Protein AF-A0A929YJZ1-F1 (afdb_monomer)

Sequence (107 aa):
MPTTHPQAAPLITQHDLDRLGITTRDSAALLQEVNNTLYERVGLEVIGRLSDNDLDELVRRQETNDSAALFAWLSQRVAHLDEIVSDERTLILGDLAKKADELSDTA

pLDDT: mean 84.41, std 14.64, range [31.98, 94.62]

Radius of gyration: 15.99 Å; Cα contacts (8 Å, |Δi|>4): 67; chains: 1; bounding box: 37×30×42 Å

Mean predicted aligned error: 6.81 Å

Structure (mmCIF, N/CA/C/O backbone):
data_AF-A0A929YJZ1-F1
#
_entry.id   AF-A0A929YJZ1-F1
#
loop_
_atom_site.group_PDB
_atom_site.id
_atom_site.type_symbol
_atom_site.label_atom_id
_atom_site.label_alt_id
_atom_site.label_comp_id
_atom_site.label_asym_id
_atom_site.label_entity_id
_atom_site.label_seq_id
_atom_site.pdbx_PDB_ins_code
_atom_site.Cartn_x
_atom_site.Cartn_y
_a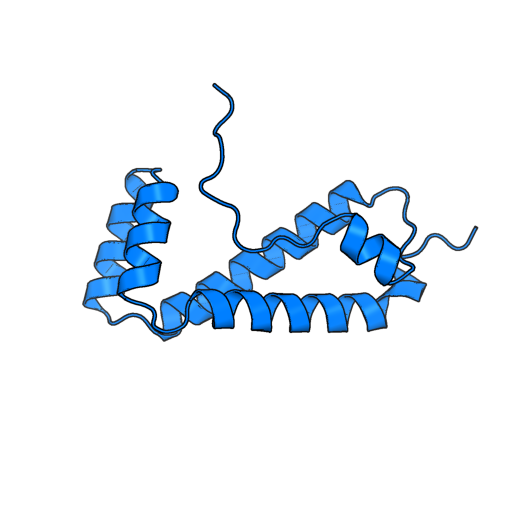tom_site.Cartn_z
_atom_site.occupancy
_atom_site.B_iso_or_equiv
_atom_site.auth_seq_id
_atom_site.auth_comp_id
_atom_site.auth_asym_id
_atom_site.auth_atom_id
_atom_site.pdbx_PDB_model_num
ATOM 1 N N . MET A 1 1 ? -6.642 22.093 -8.513 1.00 31.98 1 MET A N 1
ATOM 2 C CA . MET A 1 1 ? -6.883 20.878 -9.319 1.00 31.98 1 MET A CA 1
ATOM 3 C C . MET A 1 1 ? -6.796 19.704 -8.364 1.00 31.98 1 MET A C 1
ATOM 5 O O . MET A 1 1 ? -5.754 19.601 -7.727 1.00 31.98 1 MET A O 1
ATOM 9 N N . PRO A 1 2 ? -7.851 18.899 -8.162 1.00 35.91 2 PRO A N 1
ATOM 10 C CA . PRO A 1 2 ? -7.696 17.669 -7.404 1.00 35.91 2 PRO A CA 1
ATOM 11 C C . PRO A 1 2 ? -6.849 16.735 -8.267 1.00 35.91 2 PRO A C 1
ATOM 13 O O . PRO A 1 2 ? -7.221 16.419 -9.395 1.00 35.91 2 PRO A O 1
ATOM 16 N N . THR A 1 3 ? -5.670 16.367 -7.782 1.00 37.47 3 THR A N 1
ATOM 17 C CA . THR A 1 3 ? -4.867 15.307 -8.381 1.00 37.47 3 THR A CA 1
ATOM 18 C C . THR A 1 3 ? -5.656 14.011 -8.226 1.00 37.47 3 THR A C 1
ATOM 20 O O . THR A 1 3 ? -5.708 13.401 -7.159 1.00 37.47 3 THR A O 1
ATOM 23 N N . THR A 1 4 ? -6.361 13.611 -9.281 1.00 37.19 4 THR A N 1
ATOM 24 C CA . THR A 1 4 ? -6.851 12.242 -9.428 1.00 37.19 4 THR A CA 1
ATOM 25 C C . THR A 1 4 ? -5.625 11.347 -9.450 1.00 37.19 4 THR A C 1
ATOM 27 O O . THR A 1 4 ? -4.883 11.326 -10.430 1.00 37.19 4 THR A O 1
ATOM 30 N N . HIS A 1 5 ? -5.381 10.692 -8.317 1.00 40.78 5 HIS A N 1
ATOM 31 C CA . HIS A 1 5 ? -4.296 9.745 -8.154 1.00 40.78 5 HIS A CA 1
ATOM 32 C C . HIS A 1 5 ? -4.503 8.625 -9.185 1.00 40.78 5 HIS A C 1
ATOM 34 O O . HIS A 1 5 ? -5.637 8.161 -9.355 1.00 40.78 5 HIS A O 1
ATOM 40 N N . PRO A 1 6 ? -3.454 8.224 -9.915 1.00 42.56 6 PRO A N 1
ATOM 41 C CA . PRO A 1 6 ? -3.555 7.147 -10.881 1.00 42.56 6 PRO A CA 1
ATOM 42 C C . PRO A 1 6 ? -3.945 5.884 -10.134 1.00 42.56 6 PRO A C 1
ATOM 44 O O . PRO A 1 6 ? -3.327 5.573 -9.123 1.00 42.56 6 PRO A O 1
ATOM 47 N N . GLN A 1 7 ? -5.019 5.253 -10.615 1.00 42.69 7 GLN A N 1
ATOM 48 C CA . GLN A 1 7 ? -5.566 3.951 -10.220 1.00 42.69 7 GLN A CA 1
ATOM 49 C C . GLN A 1 7 ? -4.857 3.346 -9.007 1.00 42.69 7 GLN A C 1
ATOM 51 O O . GLN A 1 7 ? -3.836 2.679 -9.139 1.00 42.69 7 GLN A O 1
ATOM 56 N N . ALA A 1 8 ? -5.389 3.679 -7.829 1.00 45.22 8 ALA A N 1
ATOM 57 C CA . ALA A 1 8 ? -4.808 3.344 -6.546 1.00 45.22 8 ALA A CA 1
ATOM 58 C C . ALA A 1 8 ? -4.433 1.857 -6.492 1.00 45.22 8 ALA A C 1
ATOM 60 O O . ALA A 1 8 ? -5.307 0.992 -6.578 1.00 45.22 8 ALA A O 1
ATOM 61 N N . ALA A 1 9 ? -3.137 1.587 -6.310 1.00 55.28 9 ALA A N 1
ATOM 62 C CA . ALA A 1 9 ? -2.653 0.384 -5.639 1.00 55.28 9 ALA A CA 1
ATOM 63 C C . ALA A 1 9 ? -3.649 0.019 -4.524 1.00 55.28 9 ALA A C 1
ATOM 65 O O . ALA A 1 9 ? -4.070 0.945 -3.832 1.00 55.28 9 ALA A O 1
ATOM 66 N N . PRO A 1 10 ? -4.101 -1.240 -4.372 1.00 66.56 10 PRO A N 1
ATOM 67 C CA . PRO A 1 10 ? -5.219 -1.581 -3.494 1.00 66.56 10 PRO A CA 1
ATOM 68 C C . PRO A 1 10 ? -4.985 -1.059 -2.072 1.00 66.56 10 PRO A C 1
ATOM 70 O O . PRO A 1 10 ? -4.271 -1.661 -1.277 1.00 66.56 10 PRO A O 1
ATOM 73 N N . LEU A 1 11 ? -5.580 0.094 -1.767 1.00 82.38 11 LEU A N 1
ATOM 74 C CA . LEU A 1 11 ? -5.375 0.771 -0.496 1.00 82.38 11 LEU A CA 1
ATOM 75 C C . LEU A 1 11 ? -6.053 -0.010 0.619 1.00 82.38 11 LEU A C 1
ATOM 77 O O . LEU A 1 11 ? -6.995 -0.784 0.404 1.00 82.38 11 LEU A O 1
ATOM 81 N N . ILE A 1 12 ? -5.570 0.215 1.832 1.00 89.94 12 ILE A N 1
ATOM 82 C CA . ILE A 1 12 ? -6.303 -0.157 3.033 1.00 89.94 12 ILE A CA 1
ATOM 83 C C . ILE A 1 12 ? -7.394 0.895 3.217 1.00 89.94 12 ILE A C 1
ATOM 85 O O . ILE A 1 12 ? -7.128 2.099 3.214 1.00 89.94 12 ILE A O 1
ATOM 89 N N . THR A 1 13 ? -8.634 0.439 3.327 1.00 92.12 13 THR A N 1
ATOM 90 C CA . THR A 1 13 ? -9.828 1.286 3.376 1.00 92.12 13 THR A CA 1
ATOM 91 C C . THR A 1 13 ? -10.543 1.160 4.712 1.00 92.12 13 THR A C 1
ATOM 93 O O . THR A 1 13 ? -10.304 0.227 5.476 1.00 92.12 13 THR A O 1
ATOM 96 N N . GLN A 1 14 ? -11.483 2.070 4.977 1.00 90.31 14 GLN A N 1
ATOM 97 C CA . GLN A 1 14 ? -12.351 1.981 6.153 1.00 90.31 14 GLN A CA 1
ATOM 98 C C . GLN A 1 14 ? -13.065 0.621 6.233 1.00 90.31 14 GLN A C 1
ATOM 100 O O . GLN A 1 14 ? -13.113 0.025 7.299 1.00 90.31 14 GLN A O 1
ATOM 105 N N . HIS A 1 15 ? -13.504 0.077 5.092 1.00 91.38 15 HIS A N 1
ATOM 106 C CA . HIS A 1 15 ? -14.121 -1.250 5.032 1.00 91.38 15 HIS A CA 1
ATOM 107 C C . HIS A 1 15 ? -13.178 -2.354 5.539 1.00 91.38 15 HIS A C 1
ATOM 109 O O . HIS A 1 15 ? -13.627 -3.302 6.177 1.00 91.38 15 HIS A O 1
ATOM 115 N N . ASP A 1 16 ? -11.870 -2.243 5.304 1.00 92.62 16 ASP A N 1
ATOM 116 C CA . ASP A 1 16 ? -10.918 -3.207 5.853 1.00 92.62 16 ASP A CA 1
ATOM 117 C C . ASP A 1 16 ? -10.840 -3.113 7.379 1.00 92.62 16 ASP A C 1
ATOM 119 O O . ASP A 1 16 ? -10.844 -4.146 8.040 1.00 92.62 16 ASP A O 1
ATOM 123 N N . LEU A 1 17 ? -10.852 -1.900 7.943 1.00 92.19 17 LEU A N 1
ATOM 124 C CA . LEU A 1 17 ? -10.900 -1.701 9.395 1.00 92.19 17 LEU A CA 1
ATOM 125 C C . LEU A 1 17 ? -12.187 -2.272 10.004 1.00 92.19 17 LEU A C 1
ATOM 127 O O . LEU A 1 17 ? -12.116 -3.020 10.977 1.00 92.19 17 LEU A O 1
ATOM 131 N N . ASP A 1 18 ? -13.344 -2.006 9.389 1.00 91.44 18 ASP A N 1
ATOM 132 C CA . ASP A 1 18 ? -14.639 -2.539 9.833 1.00 91.44 18 ASP A CA 1
ATOM 133 C C . ASP A 1 18 ? -14.653 -4.076 9.825 1.00 91.44 18 ASP A C 1
ATOM 135 O O . ASP A 1 18 ? -15.148 -4.710 10.757 1.00 91.44 18 ASP A O 1
ATOM 139 N N . ARG A 1 19 ? -14.059 -4.704 8.801 1.00 92.12 19 ARG A N 1
ATOM 140 C CA . ARG A 1 19 ? -13.925 -6.170 8.726 1.00 92.12 19 ARG A CA 1
ATOM 141 C C . ARG A 1 19 ? -13.018 -6.745 9.807 1.00 92.12 19 ARG A C 1
ATOM 143 O O . ARG A 1 19 ? -13.206 -7.899 10.187 1.00 92.12 19 ARG A O 1
ATOM 150 N N . LEU A 1 20 ? -12.041 -5.969 10.263 1.00 91.50 20 LEU A N 1
ATOM 151 C CA . LEU A 1 20 ? -11.159 -6.322 11.371 1.00 91.50 20 LEU A CA 1
ATOM 152 C C . LEU A 1 20 ? -11.778 -6.006 12.742 1.00 91.50 20 LEU A C 1
ATOM 154 O O . LEU A 1 20 ? -11.166 -6.324 13.757 1.00 91.50 20 LEU A O 1
ATOM 158 N N . GLY A 1 21 ? -12.974 -5.407 12.787 1.00 90.12 21 GLY A N 1
ATOM 159 C CA . GLY A 1 21 ? -13.616 -4.971 14.029 1.00 90.12 21 GLY A CA 1
ATOM 160 C C . GLY A 1 21 ? -12.952 -3.747 14.663 1.00 90.12 21 GLY A C 1
ATOM 161 O O . GLY A 1 21 ? -13.194 -3.466 15.833 1.00 90.12 21 GLY A O 1
ATOM 162 N N . ILE A 1 22 ? -12.115 -3.026 13.910 1.00 90.12 22 ILE A 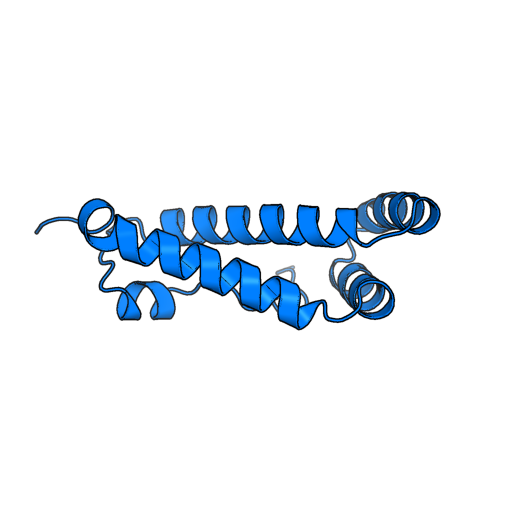N 1
ATOM 163 C CA . ILE A 1 22 ? -11.395 -1.852 14.401 1.00 90.12 22 ILE A CA 1
ATOM 164 C C . ILE A 1 22 ? -12.337 -0.653 14.375 1.00 90.12 22 ILE A C 1
ATOM 166 O O . ILE A 1 22 ? -12.650 -0.112 13.313 1.00 90.12 22 ILE A O 1
ATOM 170 N N . THR A 1 23 ? -12.743 -0.207 15.562 1.00 87.25 23 THR A N 1
ATOM 171 C CA . THR A 1 23 ? -13.603 0.972 15.733 1.00 87.25 23 THR A CA 1
ATOM 172 C C . THR A 1 23 ? -12.863 2.029 16.541 1.00 87.25 23 THR A C 1
ATOM 174 O O . THR A 1 2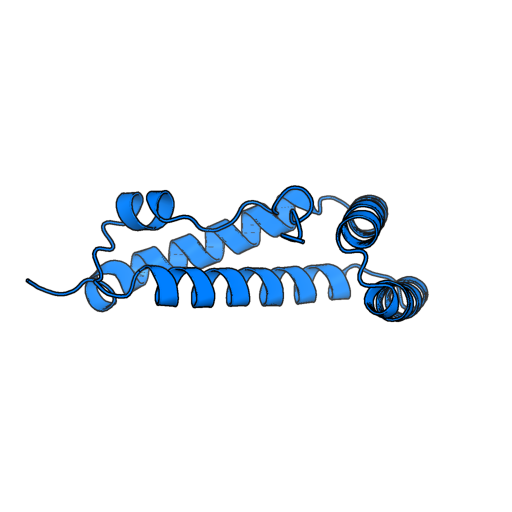3 ? -12.732 1.923 17.756 1.00 87.25 23 THR A O 1
ATOM 177 N N . THR A 1 24 ? -12.364 3.059 15.860 1.00 85.69 24 THR A N 1
ATOM 178 C CA . THR A 1 24 ? -11.611 4.165 16.467 1.00 85.69 24 THR A CA 1
ATOM 179 C C . THR A 1 24 ? -12.146 5.508 15.987 1.00 85.69 24 THR A C 1
ATOM 181 O O . THR A 1 24 ? -12.607 5.634 14.848 1.00 85.69 24 THR A O 1
ATOM 184 N N . ARG A 1 25 ? -12.085 6.526 16.850 1.00 83.50 25 ARG A N 1
ATOM 185 C CA . ARG A 1 25 ? -12.436 7.909 16.490 1.00 83.50 25 ARG A CA 1
ATOM 186 C C . ARG A 1 2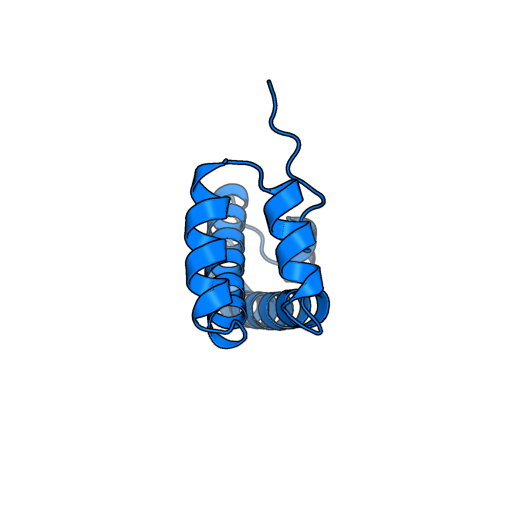5 ? -11.450 8.527 15.500 1.00 83.50 25 ARG A C 1
ATOM 188 O O . ARG A 1 25 ? -11.840 9.415 14.746 1.00 83.50 25 ARG A O 1
ATOM 195 N N . ASP A 1 26 ? -10.224 8.013 15.452 1.00 88.81 26 ASP A N 1
ATOM 196 C CA . ASP A 1 26 ? -9.137 8.502 14.602 1.00 88.81 26 ASP A CA 1
ATOM 197 C C . ASP A 1 26 ? -8.881 7.586 13.396 1.00 88.81 26 ASP A C 1
ATOM 199 O O . ASP A 1 26 ? -7.751 7.441 12.924 1.00 88.81 26 ASP A O 1
ATOM 203 N N . SER A 1 27 ? -9.935 6.970 12.845 1.00 88.00 27 SER A N 1
ATOM 204 C CA . SER A 1 27 ? -9.790 6.017 11.737 1.00 88.00 27 SER A CA 1
ATOM 205 C C . SER A 1 27 ? -9.130 6.641 10.507 1.00 88.00 27 SER A C 1
ATOM 207 O O . SER A 1 27 ? -8.362 5.974 9.824 1.00 88.00 27 SER A O 1
ATOM 209 N N . ALA A 1 28 ? -9.336 7.937 10.259 1.00 88.69 28 ALA A N 1
ATOM 210 C CA . ALA A 1 28 ? -8.657 8.663 9.189 1.00 88.69 28 ALA A CA 1
ATOM 211 C C . ALA A 1 28 ? -7.131 8.730 9.389 1.00 88.69 28 ALA A C 1
ATOM 213 O O . ALA A 1 28 ? -6.384 8.525 8.433 1.00 88.69 28 ALA A O 1
ATOM 214 N N . ALA A 1 29 ? -6.670 8.985 10.619 1.00 89.75 29 ALA A N 1
ATOM 215 C CA . ALA A 1 29 ? -5.246 9.029 10.939 1.00 89.75 29 ALA A CA 1
ATOM 216 C C . ALA A 1 29 ? -4.624 7.630 10.849 1.00 89.75 29 ALA A C 1
ATOM 218 O O . ALA A 1 29 ? -3.571 7.468 10.236 1.00 89.75 29 ALA A O 1
ATOM 219 N N . LEU A 1 30 ? -5.327 6.614 11.361 1.00 90.62 30 LEU A N 1
ATOM 220 C CA . LEU A 1 30 ? -4.912 5.218 11.239 1.00 90.62 30 LEU A CA 1
ATOM 221 C C . LEU A 1 30 ? -4.809 4.793 9.770 1.00 90.62 30 LEU A C 1
ATOM 223 O O . LEU A 1 30 ? -3.792 4.243 9.364 1.00 90.62 30 LEU A O 1
ATOM 227 N N . LEU A 1 31 ? -5.825 5.089 8.953 1.00 91.81 31 LEU A N 1
ATOM 228 C CA . LEU A 1 31 ? -5.820 4.794 7.518 1.00 91.81 31 LEU A CA 1
ATOM 229 C C . LEU A 1 31 ? -4.664 5.491 6.799 1.00 91.81 31 LEU A C 1
ATOM 231 O O . LEU A 1 31 ? -4.046 4.895 5.920 1.00 91.81 31 LEU A O 1
ATOM 235 N N . GLN A 1 32 ? -4.354 6.736 7.154 1.00 89.94 32 GLN A N 1
ATOM 236 C CA . GLN A 1 32 ? -3.212 7.440 6.581 1.00 89.94 32 GLN A CA 1
ATOM 237 C C . GLN A 1 32 ? -1.888 6.767 6.965 1.00 89.94 32 GLN A C 1
ATOM 239 O O . GLN A 1 32 ? -1.053 6.536 6.092 1.00 89.94 32 GLN A O 1
ATOM 244 N N . GLU A 1 33 ? -1.705 6.419 8.239 1.00 90.94 33 GLU A N 1
ATOM 245 C CA . GLU A 1 33 ? -0.499 5.745 8.729 1.00 90.94 33 GLU A CA 1
ATOM 246 C C . GLU A 1 33 ? -0.283 4.399 8.027 1.00 90.94 33 GLU A C 1
ATOM 248 O O . GLU A 1 33 ? 0.774 4.166 7.444 1.00 90.94 33 GLU A O 1
ATOM 253 N N . VAL A 1 34 ? -1.304 3.541 7.994 1.00 92.44 34 VAL A N 1
ATOM 254 C CA . VAL A 1 34 ? -1.180 2.189 7.427 1.00 92.44 34 VAL A CA 1
ATOM 255 C C . VAL A 1 34 ? -0.978 2.211 5.915 1.00 92.44 34 VAL A C 1
ATOM 257 O O . VAL A 1 34 ? -0.247 1.375 5.387 1.00 92.44 34 VAL A O 1
ATOM 260 N N . ASN A 1 35 ? -1.578 3.173 5.204 1.00 91.25 35 ASN A N 1
ATOM 261 C CA . ASN A 1 35 ? -1.331 3.335 3.773 1.00 91.25 35 ASN A CA 1
ATOM 262 C C . ASN A 1 35 ? 0.070 3.896 3.507 1.00 91.25 35 ASN A C 1
ATOM 264 O O . ASN A 1 35 ? 0.715 3.447 2.564 1.00 91.25 35 ASN A O 1
ATOM 268 N N . ASN A 1 36 ? 0.587 4.799 4.346 1.00 89.06 36 ASN A N 1
ATOM 269 C CA . ASN A 1 36 ? 1.986 5.229 4.254 1.00 89.06 36 ASN A CA 1
ATOM 270 C C . ASN A 1 36 ? 2.940 4.046 4.457 1.00 89.06 36 ASN A C 1
ATOM 272 O O . ASN A 1 36 ? 3.828 3.837 3.635 1.00 89.06 36 ASN A O 1
ATOM 276 N N . THR A 1 37 ? 2.700 3.210 5.472 1.00 91.44 37 THR A N 1
ATOM 277 C CA . THR A 1 37 ? 3.471 1.976 5.685 1.00 91.44 37 THR A CA 1
ATOM 278 C C . THR A 1 37 ? 3.375 1.022 4.491 1.00 91.44 37 THR A C 1
ATOM 280 O O . THR A 1 37 ? 4.380 0.425 4.107 1.00 91.44 37 THR A O 1
ATOM 283 N N . LEU A 1 38 ? 2.198 0.885 3.870 1.00 91.00 38 LEU A N 1
ATOM 284 C CA . LEU A 1 38 ? 2.032 0.090 2.649 1.00 91.00 38 LEU A CA 1
ATOM 285 C C . LEU A 1 38 ? 2.904 0.629 1.513 1.00 91.00 38 LEU A C 1
ATOM 287 O O . LEU A 1 38 ? 3.634 -0.142 0.895 1.00 91.00 38 LEU A O 1
ATOM 291 N N . TYR A 1 39 ? 2.870 1.938 1.265 1.00 87.69 39 TYR A N 1
ATOM 292 C CA . TYR A 1 39 ? 3.687 2.559 0.224 1.00 87.69 39 TYR A CA 1
ATOM 293 C C . TYR A 1 39 ? 5.186 2.394 0.476 1.00 87.69 39 TYR A C 1
ATOM 295 O O . TYR A 1 39 ? 5.927 2.104 -0.461 1.00 87.69 39 TYR A O 1
ATOM 303 N N . GLU A 1 40 ? 5.635 2.537 1.722 1.00 90.50 40 GLU A N 1
ATOM 304 C CA . GLU A 1 40 ? 7.037 2.337 2.097 1.00 90.50 40 GLU A CA 1
ATOM 305 C C . GLU A 1 40 ? 7.486 0.895 1.840 1.00 90.50 40 GLU A C 1
ATOM 307 O O . GLU A 1 40 ? 8.502 0.671 1.182 1.00 90.50 40 GLU A O 1
ATOM 312 N N . ARG A 1 41 ? 6.706 -0.090 2.299 1.00 92.25 41 ARG A N 1
ATOM 313 C CA . ARG A 1 41 ? 7.029 -1.517 2.140 1.00 92.25 41 ARG A CA 1
ATOM 314 C C . ARG A 1 41 ? 7.025 -1.946 0.677 1.00 92.25 41 ARG A C 1
ATOM 316 O O . ARG A 1 41 ? 7.987 -2.559 0.221 1.00 92.25 41 ARG A O 1
ATOM 323 N N . VAL A 1 42 ? 6.003 -1.546 -0.080 1.00 89.88 42 VAL A N 1
ATOM 324 C CA . VAL A 1 42 ? 5.946 -1.772 -1.533 1.00 89.88 42 VAL A CA 1
ATOM 325 C C . VAL A 1 42 ? 7.123 -1.094 -2.231 1.00 89.88 42 VAL A C 1
ATOM 327 O O . VAL A 1 42 ? 7.737 -1.693 -3.107 1.00 89.88 42 VAL A O 1
ATOM 330 N N . GLY A 1 43 ? 7.471 0.135 -1.842 1.00 88.50 43 GLY A N 1
ATOM 331 C CA . GLY A 1 43 ? 8.609 0.861 -2.401 1.00 88.50 43 GLY A CA 1
ATOM 332 C C . GLY A 1 43 ? 9.931 0.117 -2.212 1.00 88.50 43 GLY A C 1
ATOM 333 O O . GLY A 1 43 ? 10.700 -0.00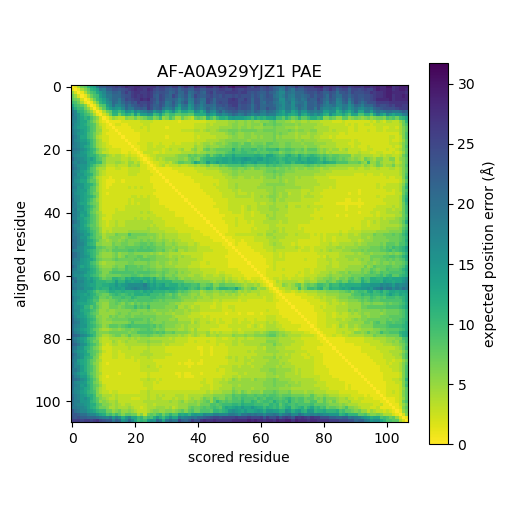5 -3.164 1.00 88.50 43 GLY A O 1
ATOM 334 N N . LEU A 1 44 ? 10.175 -0.433 -1.020 1.00 91.81 44 LEU A N 1
ATOM 335 C CA . LEU A 1 44 ? 11.365 -1.242 -0.731 1.00 91.81 44 LEU A CA 1
ATOM 336 C C . LEU A 1 44 ? 11.409 -2.521 -1.578 1.00 91.81 44 LEU A C 1
ATOM 338 O O . LEU A 1 44 ? 12.436 -2.825 -2.186 1.00 91.81 44 LEU A O 1
ATOM 342 N N . GLU A 1 45 ? 10.285 -3.227 -1.670 1.00 91.81 45 GLU A N 1
ATOM 343 C CA . GLU A 1 45 ? 10.141 -4.447 -2.469 1.00 91.81 45 GLU A CA 1
ATOM 344 C C . GLU A 1 45 ? 10.311 -4.202 -3.976 1.00 91.81 45 GLU A C 1
ATOM 346 O O . GLU A 1 45 ? 10.838 -5.048 -4.705 1.00 91.81 45 GLU A O 1
ATOM 351 N N . VAL A 1 46 ? 9.873 -3.038 -4.452 1.00 89.62 46 VAL A N 1
ATOM 352 C CA . VAL A 1 46 ? 10.071 -2.576 -5.828 1.00 89.62 46 VAL A CA 1
ATOM 353 C C . VAL A 1 46 ? 11.543 -2.272 -6.076 1.00 89.62 46 VAL A C 1
ATOM 355 O O . VAL A 1 46 ? 12.119 -2.817 -7.014 1.00 89.62 46 VAL A O 1
ATOM 358 N N . ILE A 1 47 ? 12.173 -1.459 -5.224 1.00 91.44 47 ILE A N 1
ATOM 359 C CA . ILE A 1 47 ? 13.590 -1.081 -5.342 1.00 91.44 47 ILE A CA 1
ATOM 360 C C . ILE A 1 47 ? 14.486 -2.325 -5.348 1.00 91.44 47 ILE A C 1
ATOM 362 O O . ILE A 1 47 ? 15.397 -2.408 -6.166 1.00 91.44 47 ILE A O 1
ATOM 366 N N . GLY A 1 48 ? 14.188 -3.326 -4.514 1.00 89.81 48 GLY A N 1
ATOM 367 C CA . GLY A 1 48 ? 14.938 -4.586 -4.463 1.00 89.81 48 GLY A CA 1
ATOM 368 C C . GLY A 1 48 ? 14.833 -5.461 -5.720 1.00 89.81 48 GLY A C 1
ATOM 369 O O . GLY A 1 48 ? 15.644 -6.369 -5.895 1.00 89.81 48 GLY A O 1
ATOM 370 N N . ARG A 1 49 ? 13.858 -5.204 -6.603 1.00 90.56 49 ARG A N 1
ATOM 371 C CA . ARG A 1 49 ? 13.649 -5.938 -7.866 1.00 90.56 49 ARG A CA 1
ATOM 372 C C . ARG A 1 49 ? 14.130 -5.175 -9.102 1.00 90.56 49 ARG A C 1
ATOM 374 O O . ARG A 1 49 ? 14.180 -5.755 -10.186 1.00 90.56 49 ARG A O 1
ATOM 381 N N . LEU A 1 50 ? 14.461 -3.893 -8.963 1.00 92.88 50 LEU A N 1
ATOM 382 C CA . LEU A 1 50 ? 14.961 -3.066 -10.057 1.00 92.88 50 LEU A CA 1
ATOM 383 C C . LEU A 1 50 ? 16.470 -3.266 -10.249 1.00 92.88 50 LEU A C 1
ATOM 385 O O . LEU A 1 50 ? 17.221 -3.468 -9.299 1.00 92.88 50 LEU A O 1
ATOM 389 N N . SER A 1 51 ? 16.920 -3.194 -11.502 1.00 92.56 51 SER A N 1
ATOM 390 C CA . SER A 1 51 ? 18.355 -3.131 -11.822 1.00 92.56 51 SER A CA 1
ATOM 391 C C . SER A 1 51 ? 18.921 -1.744 -11.496 1.00 92.56 51 SER A C 1
ATOM 393 O O . SER A 1 51 ? 18.166 -0.776 -11.492 1.00 92.56 51 SER A O 1
ATOM 395 N N . ASP A 1 52 ? 20.241 -1.599 -11.340 1.00 93.12 52 ASP A N 1
ATOM 396 C CA . ASP A 1 52 ? 20.874 -0.293 -11.057 1.00 93.12 52 ASP A CA 1
ATOM 397 C C . ASP A 1 52 ? 20.477 0.801 -12.067 1.00 93.12 52 ASP A C 1
ATOM 399 O O . ASP A 1 52 ? 20.097 1.906 -11.691 1.00 93.12 52 ASP A O 1
ATOM 403 N N . ASN A 1 53 ? 20.456 0.464 -13.362 1.00 93.38 53 ASN A N 1
ATOM 404 C CA . ASN A 1 53 ? 20.007 1.381 -14.416 1.00 93.38 53 ASN A CA 1
ATOM 405 C C . ASN A 1 53 ? 18.532 1.799 -14.260 1.00 93.38 53 ASN A C 1
ATOM 407 O O . ASN A 1 53 ? 18.136 2.895 -14.652 1.00 93.38 53 ASN A O 1
ATOM 411 N N . ASP A 1 54 ? 17.705 0.917 -13.707 1.00 93.75 54 ASP A N 1
ATOM 412 C CA . ASP A 1 54 ? 16.294 1.200 -13.482 1.00 93.75 54 ASP A CA 1
ATOM 413 C C . ASP A 1 54 ? 16.100 2.035 -12.220 1.00 93.75 54 ASP A C 1
ATOM 415 O O . ASP A 1 54 ? 15.214 2.880 -12.195 1.00 93.75 54 ASP A O 1
ATOM 419 N N . LEU A 1 55 ? 16.955 1.873 -11.209 1.00 93.06 55 LEU A N 1
ATOM 420 C CA . LEU A 1 55 ? 16.988 2.753 -10.042 1.00 93.06 55 LEU A CA 1
ATOM 421 C C . LEU A 1 55 ? 17.359 4.192 -10.429 1.00 93.06 55 LEU A C 1
ATOM 423 O O . LEU A 1 55 ? 16.693 5.128 -9.988 1.00 93.06 55 LEU A O 1
ATOM 427 N N . ASP A 1 56 ? 18.343 4.381 -11.311 1.00 92.56 56 ASP A N 1
ATOM 428 C CA . ASP A 1 56 ? 18.682 5.710 -11.842 1.00 92.56 56 ASP A CA 1
ATOM 429 C C . ASP A 1 56 ? 17.505 6.348 -12.602 1.00 92.56 56 ASP A C 1
ATOM 431 O O . ASP A 1 56 ? 17.210 7.538 -12.453 1.00 92.56 56 ASP A O 1
ATOM 435 N N . GLU A 1 57 ? 16.804 5.559 -13.418 1.00 91.19 57 GLU A N 1
ATOM 436 C CA . GLU A 1 57 ? 15.631 6.022 -14.165 1.00 91.19 57 GLU A CA 1
ATOM 437 C C . GLU A 1 57 ? 14.426 6.290 -13.245 1.00 91.19 57 GLU A C 1
ATOM 439 O O . GLU A 1 57 ? 13.667 7.230 -13.489 1.00 91.19 57 GLU A O 1
ATOM 444 N N . LEU A 1 58 ? 14.267 5.518 -12.164 1.00 90.62 58 LEU A N 1
ATOM 445 C CA . LEU A 1 58 ? 13.253 5.747 -11.134 1.00 90.62 58 LEU A CA 1
ATOM 446 C C . LEU A 1 58 ? 13.431 7.134 -10.506 1.00 90.62 58 LEU A C 1
ATOM 448 O O . LEU A 1 58 ? 12.465 7.896 -10.454 1.00 90.62 58 LEU A O 1
ATOM 452 N N . VAL A 1 59 ? 14.658 7.494 -10.111 1.00 89.38 59 VAL A N 1
ATOM 453 C CA . VAL A 1 59 ? 14.965 8.815 -9.533 1.00 89.38 59 VAL A CA 1
ATOM 454 C C . VAL A 1 59 ? 14.602 9.935 -10.510 1.00 89.38 59 VAL A C 1
ATOM 456 O O . VAL A 1 59 ? 13.899 10.872 -10.138 1.00 89.38 59 VAL A O 1
ATOM 459 N N . ARG A 1 60 ? 14.985 9.811 -11.788 1.00 89.12 60 ARG A N 1
ATOM 460 C CA . ARG A 1 60 ? 14.658 10.810 -12.827 1.00 89.12 60 ARG A CA 1
ATOM 461 C C . ARG A 1 60 ? 13.155 10.968 -13.048 1.00 89.12 60 ARG A C 1
ATOM 463 O O . ARG A 1 60 ? 12.673 12.069 -13.297 1.00 89.12 60 ARG A O 1
ATOM 470 N N . ARG A 1 61 ? 12.397 9.872 -12.983 1.00 86.94 61 ARG A N 1
ATOM 471 C CA . ARG A 1 61 ? 10.937 9.887 -13.170 1.00 86.94 61 ARG A CA 1
ATOM 472 C C . ARG A 1 61 ? 10.190 10.416 -11.958 1.00 86.94 61 ARG A C 1
ATOM 474 O O . ARG A 1 61 ? 9.112 10.974 -12.118 1.00 86.94 61 ARG A O 1
ATOM 481 N N . GLN A 1 62 ? 10.742 10.281 -10.759 1.00 83.88 62 GLN A N 1
ATOM 482 C CA . GLN A 1 62 ? 10.151 10.902 -9.576 1.00 83.88 62 GLN A CA 1
ATOM 483 C C . GLN A 1 62 ? 10.194 12.436 -9.656 1.00 83.88 62 GLN A C 1
ATOM 485 O O . GLN A 1 62 ? 9.271 13.093 -9.177 1.00 83.88 62 GLN A O 1
ATOM 490 N N . GLU A 1 63 ? 11.183 13.015 -10.344 1.00 86.00 63 GLU A N 1
ATOM 491 C CA . GLU A 1 63 ? 11.269 14.467 -10.560 1.00 86.00 63 GLU A CA 1
ATOM 492 C C . GLU A 1 63 ? 10.171 15.020 -11.485 1.00 86.00 63 GLU A C 1
ATOM 494 O O . GLU A 1 63 ? 9.860 16.210 -11.427 1.00 86.00 63 GLU A O 1
ATOM 499 N N . THR A 1 64 ? 9.544 14.185 -12.325 1.00 78.56 64 THR A N 1
ATOM 500 C CA . THR A 1 64 ? 8.511 14.639 -13.276 1.00 78.56 64 THR A CA 1
ATOM 501 C C . THR A 1 64 ? 7.122 14.782 -12.648 1.00 78.56 64 THR A C 1
ATOM 503 O O . THR A 1 64 ? 6.217 15.308 -13.296 1.00 78.56 64 THR A O 1
ATOM 506 N N . ASN A 1 65 ? 6.950 14.353 -11.390 1.00 74.56 65 ASN A N 1
ATOM 507 C CA . ASN A 1 65 ? 5.700 14.386 -10.619 1.00 74.56 65 ASN A CA 1
ATOM 508 C C . ASN A 1 65 ? 4.489 13.743 -11.336 1.00 74.56 65 ASN A C 1
ATOM 510 O O . ASN A 1 65 ? 3.336 14.054 -11.031 1.00 74.56 65 ASN A O 1
ATOM 514 N N . ASP A 1 66 ? 4.742 12.843 -12.293 1.00 83.56 66 ASP A N 1
ATOM 515 C CA . ASP A 1 66 ? 3.718 12.072 -12.998 1.00 83.56 66 ASP A CA 1
ATOM 516 C C . ASP A 1 66 ? 3.651 10.654 -12.423 1.00 83.56 66 ASP A C 1
ATOM 518 O O . ASP A 1 66 ? 4.290 9.710 -12.898 1.00 83.56 66 ASP A O 1
ATOM 522 N N . SER A 1 67 ? 2.851 10.505 -11.369 1.00 78.06 67 SER A N 1
ATOM 523 C CA . SER A 1 67 ? 2.659 9.222 -10.690 1.00 78.06 67 SER A CA 1
ATOM 524 C C . SER A 1 67 ? 2.041 8.155 -11.603 1.00 78.06 67 SER A C 1
ATOM 526 O O . SER A 1 67 ? 2.244 6.966 -11.368 1.00 78.06 67 SER A O 1
ATOM 528 N N . ALA A 1 68 ? 1.299 8.551 -12.644 1.00 80.50 68 ALA A N 1
ATOM 529 C CA . ALA A 1 68 ? 0.598 7.620 -13.528 1.00 80.50 68 ALA A CA 1
ATOM 530 C C . ALA A 1 68 ? 1.587 6.978 -14.491 1.00 80.50 68 ALA A C 1
ATOM 532 O O . ALA A 1 68 ? 1.641 5.754 -14.627 1.00 80.50 68 ALA A O 1
ATOM 533 N N . ALA A 1 69 ? 2.416 7.820 -15.108 1.00 84.38 69 ALA A N 1
ATOM 534 C CA . ALA A 1 69 ? 3.509 7.380 -15.953 1.00 84.38 69 ALA A CA 1
ATOM 535 C C . ALA A 1 69 ? 4.548 6.579 -15.158 1.00 84.38 69 ALA A C 1
ATOM 537 O O . ALA A 1 69 ? 5.079 5.595 -15.675 1.00 84.38 69 ALA A O 1
ATOM 538 N N . LEU A 1 70 ? 4.819 6.965 -13.905 1.00 85.88 70 LEU A N 1
ATOM 539 C CA . LEU A 1 70 ? 5.724 6.224 -13.031 1.00 85.88 70 LEU A CA 1
ATOM 540 C C . LEU A 1 70 ? 5.191 4.820 -12.718 1.00 85.88 70 LEU A C 1
ATOM 542 O O . LEU A 1 70 ? 5.928 3.848 -12.869 1.00 85.88 70 LEU A O 1
ATOM 546 N N . PHE A 1 71 ? 3.915 4.694 -12.347 1.00 81.75 71 PHE A N 1
ATOM 547 C CA . PHE A 1 71 ? 3.311 3.392 -12.064 1.00 81.75 71 PHE A CA 1
ATOM 548 C C . PHE A 1 71 ? 3.291 2.489 -13.304 1.00 81.75 71 PHE A C 1
ATOM 550 O O . PHE A 1 71 ? 3.741 1.349 -13.246 1.00 81.75 71 PHE A O 1
ATOM 557 N N . ALA A 1 72 ? 2.870 3.018 -14.458 1.00 85.44 72 ALA A N 1
ATOM 558 C CA . ALA A 1 72 ? 2.863 2.264 -15.712 1.00 85.44 72 ALA A CA 1
ATOM 559 C C . ALA A 1 72 ? 4.265 1.785 -16.130 1.00 85.44 72 ALA A C 1
ATOM 561 O O . ALA A 1 72 ? 4.406 0.730 -16.749 1.00 85.44 72 ALA A O 1
ATOM 562 N N . TRP A 1 73 ? 5.302 2.560 -15.807 1.00 91.25 73 TRP A N 1
ATOM 563 C CA . TRP A 1 73 ? 6.696 2.185 -16.023 1.00 91.25 73 TRP A CA 1
ATOM 564 C C . TRP A 1 73 ? 7.160 1.106 -15.034 1.00 91.25 73 TRP A C 1
ATOM 566 O O . TRP A 1 73 ? 7.802 0.141 -15.450 1.00 91.25 73 TRP A O 1
ATOM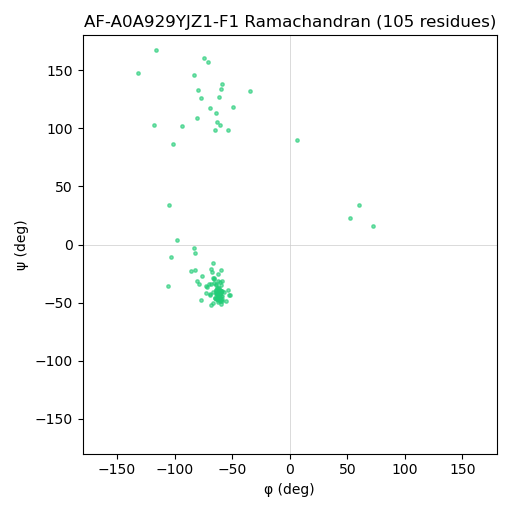 576 N N . LEU A 1 74 ? 6.782 1.212 -13.755 1.00 88.12 74 LEU A N 1
ATOM 577 C CA . LEU A 1 74 ? 7.081 0.203 -12.736 1.00 88.12 74 LEU A CA 1
ATOM 578 C C . LEU A 1 74 ? 6.443 -1.150 -13.068 1.00 88.12 74 LEU A C 1
ATOM 580 O O . LEU A 1 74 ? 7.143 -2.159 -13.020 1.00 88.12 74 LEU A O 1
ATOM 584 N N . SER A 1 75 ? 5.176 -1.183 -13.494 1.00 85.75 75 SER A N 1
ATOM 585 C CA . SER A 1 75 ? 4.486 -2.426 -13.886 1.00 85.75 75 SER A CA 1
ATOM 586 C C . SER A 1 75 ? 5.156 -3.166 -15.049 1.00 85.75 75 SER A C 1
ATOM 588 O O . SER A 1 75 ? 4.938 -4.361 -15.216 1.00 85.75 75 SER A O 1
ATOM 590 N N . GLN A 1 76 ? 5.959 -2.483 -15.873 1.00 90.19 76 GLN A N 1
ATOM 591 C CA . GLN A 1 76 ? 6.686 -3.112 -16.985 1.00 90.19 76 GLN A CA 1
ATOM 592 C C . GLN 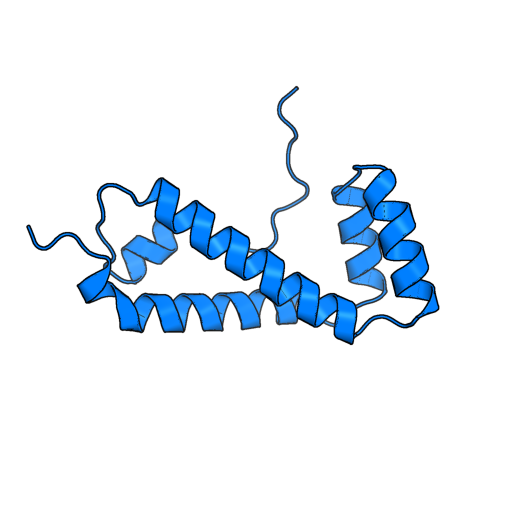A 1 76 ? 8.029 -3.716 -16.561 1.00 90.19 76 GLN A C 1
ATOM 594 O O . GLN A 1 76 ? 8.555 -4.578 -17.261 1.00 90.19 76 GLN A O 1
ATOM 599 N N . ARG A 1 77 ? 8.604 -3.244 -15.451 1.00 91.44 77 ARG A N 1
ATOM 600 C CA . ARG A 1 77 ? 9.947 -3.632 -14.992 1.00 91.44 77 ARG A CA 1
ATOM 601 C C . ARG A 1 77 ? 9.910 -4.572 -13.803 1.00 91.44 77 ARG A C 1
ATOM 603 O O . ARG A 1 77 ? 10.731 -5.477 -13.707 1.00 91.44 77 ARG A O 1
ATOM 610 N N . VAL A 1 78 ? 8.947 -4.365 -12.917 1.00 90.25 78 VAL A N 1
ATOM 611 C CA . VAL A 1 78 ? 8.723 -5.208 -11.753 1.00 90.25 78 VAL A CA 1
ATOM 612 C C . VAL A 1 78 ? 7.693 -6.257 -12.134 1.00 90.25 78 VAL A C 1
ATOM 614 O O . VAL A 1 78 ? 6.494 -5.983 -12.205 1.00 90.25 78 VAL A O 1
ATOM 617 N N . ALA A 1 79 ? 8.169 -7.471 -12.399 1.00 88.31 79 ALA A N 1
ATOM 618 C CA . ALA A 1 79 ? 7.282 -8.606 -12.593 1.00 88.31 79 ALA A CA 1
ATOM 619 C C . ALA A 1 79 ? 6.421 -8.803 -11.337 1.00 88.31 79 ALA A C 1
ATOM 621 O O . ALA A 1 79 ? 6.928 -8.715 -10.218 1.00 88.31 79 ALA A O 1
ATOM 622 N N . HIS A 1 80 ? 5.134 -9.087 -11.540 1.00 87.25 80 HIS A N 1
ATOM 623 C CA . HIS A 1 80 ? 4.183 -9.332 -10.454 1.00 87.25 80 HIS A CA 1
ATOM 624 C C . HIS A 1 80 ? 4.011 -8.143 -9.490 1.00 87.25 80 HIS A C 1
ATOM 626 O O . HIS A 1 80 ? 3.773 -8.341 -8.302 1.00 87.25 80 HIS A O 1
ATOM 632 N N . LEU A 1 81 ? 4.100 -6.899 -9.988 1.00 86.56 81 LEU A N 1
ATOM 633 C CA . LEU A 1 81 ? 3.912 -5.698 -9.162 1.00 86.56 81 LEU A CA 1
ATOM 634 C C . LEU A 1 81 ? 2.603 -5.727 -8.357 1.00 86.56 81 LEU A C 1
ATOM 636 O O . LEU A 1 81 ? 2.610 -5.421 -7.169 1.00 86.56 81 LEU A O 1
ATOM 640 N N . ASP A 1 82 ? 1.498 -6.139 -8.975 1.00 85.94 82 ASP A N 1
ATOM 641 C CA . ASP A 1 82 ? 0.205 -6.256 -8.294 1.00 85.94 82 ASP A CA 1
ATOM 642 C C . ASP A 1 82 ? 0.208 -7.306 -7.167 1.00 85.94 82 ASP A C 1
ATOM 644 O O . ASP A 1 82 ? -0.434 -7.099 -6.136 1.00 85.94 82 ASP A O 1
ATOM 648 N N . GLU A 1 83 ? 0.951 -8.408 -7.328 1.00 89.69 83 GLU A N 1
ATOM 649 C CA . GLU A 1 83 ? 1.087 -9.442 -6.291 1.00 89.69 83 GLU A CA 1
ATOM 650 C C . GLU A 1 83 ? 1.888 -8.910 -5.102 1.00 89.69 83 GLU A C 1
ATOM 652 O O . GLU A 1 83 ? 1.445 -9.061 -3.970 1.00 89.69 83 GLU A O 1
ATOM 657 N N . ILE A 1 84 ? 2.985 -8.185 -5.351 1.00 90.12 84 ILE A N 1
ATOM 658 C CA . ILE A 1 84 ? 3.781 -7.529 -4.298 1.00 90.12 84 ILE A CA 1
ATOM 659 C C . ILE A 1 84 ? 2.895 -6.612 -3.458 1.00 90.12 84 ILE A C 1
ATOM 661 O O . ILE A 1 84 ? 2.902 -6.674 -2.230 1.00 90.12 84 ILE A O 1
ATOM 665 N N . VAL A 1 85 ? 2.098 -5.766 -4.115 1.00 89.81 85 VAL A N 1
ATOM 666 C CA . VAL A 1 85 ? 1.205 -4.847 -3.403 1.00 89.81 85 VAL A CA 1
ATOM 667 C C . VAL A 1 85 ? 0.156 -5.615 -2.597 1.00 89.81 85 VAL A C 1
ATOM 669 O O . VAL A 1 85 ? -0.130 -5.255 -1.454 1.00 89.81 85 VAL A O 1
ATOM 672 N N . SER A 1 86 ? -0.416 -6.676 -3.168 1.00 90.81 86 SER A N 1
ATOM 673 C CA . SER A 1 86 ? -1.402 -7.520 -2.489 1.00 90.81 86 SER A CA 1
ATOM 674 C C . SER A 1 86 ? -0.818 -8.254 -1.275 1.00 90.81 86 SER A C 1
ATOM 676 O O . SER A 1 86 ? -1.477 -8.337 -0.231 1.00 90.81 86 SER A O 1
ATOM 678 N N . ASP A 1 87 ? 0.406 -8.761 -1.385 1.00 92.81 87 ASP A N 1
ATOM 679 C CA . ASP A 1 87 ? 1.109 -9.471 -0.318 1.00 92.81 87 ASP A CA 1
ATOM 680 C C . ASP A 1 87 ? 1.426 -8.523 0.838 1.00 92.81 87 ASP A C 1
ATOM 682 O O . ASP A 1 87 ? 1.039 -8.788 1.980 1.00 92.81 87 ASP A O 1
ATOM 686 N N . GLU A 1 88 ? 2.016 -7.361 0.547 1.00 94.31 88 GLU A N 1
ATOM 687 C CA . GLU A 1 88 ? 2.318 -6.354 1.568 1.00 94.31 88 GLU A CA 1
ATOM 688 C C . GLU A 1 88 ? 1.048 -5.840 2.253 1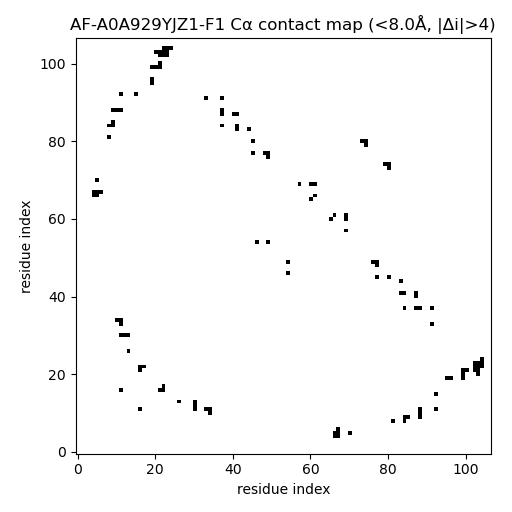.00 94.31 88 GLU A C 1
ATOM 690 O O . GLU A 1 88 ? 0.995 -5.719 3.481 1.00 94.31 88 GLU A O 1
ATOM 695 N N . ARG A 1 89 ? -0.027 -5.624 1.489 1.00 93.69 89 ARG A N 1
ATOM 696 C CA . ARG A 1 89 ? -1.340 -5.269 2.042 1.00 93.69 89 ARG A CA 1
ATOM 697 C C . ARG A 1 89 ? -1.864 -6.351 2.980 1.00 93.69 89 ARG A C 1
ATOM 699 O O . ARG A 1 89 ? -2.371 -6.034 4.054 1.00 93.69 89 ARG A O 1
ATOM 706 N N . THR A 1 90 ? -1.752 -7.620 2.597 1.00 94.06 90 THR A N 1
ATOM 707 C CA . THR A 1 90 ? -2.205 -8.750 3.420 1.00 94.06 90 THR A CA 1
ATOM 708 C C . THR A 1 90 ? -1.406 -8.849 4.716 1.00 94.06 90 THR A C 1
ATOM 710 O O . THR A 1 90 ? -1.990 -9.084 5.775 1.00 94.06 90 THR A O 1
ATOM 713 N N . LEU A 1 91 ? -0.095 -8.603 4.660 1.00 94.62 91 LEU A N 1
ATOM 714 C CA . LEU A 1 91 ? 0.763 -8.558 5.844 1.00 94.62 91 LEU A CA 1
ATOM 715 C C . LEU A 1 91 ? 0.340 -7.440 6.802 1.00 94.62 91 LEU A C 1
ATOM 717 O O . LEU A 1 91 ? 0.147 -7.701 7.989 1.00 94.62 91 LEU A O 1
ATOM 721 N N . ILE A 1 92 ? 0.121 -6.224 6.294 1.00 94.31 92 ILE A N 1
ATOM 722 C CA . ILE A 1 92 ? -0.313 -5.090 7.124 1.00 94.31 92 ILE A CA 1
ATOM 723 C C . ILE A 1 92 ? -1.698 -5.342 7.721 1.00 94.31 92 ILE A C 1
ATOM 725 O O . ILE A 1 92 ? -1.898 -5.097 8.907 1.00 94.31 92 ILE A O 1
ATOM 729 N N . LEU A 1 93 ? -2.648 -5.875 6.947 1.00 93.94 93 LEU A N 1
ATOM 730 C CA . LEU A 1 93 ? -3.966 -6.240 7.473 1.00 93.94 93 LEU A CA 1
ATOM 731 C C . LEU A 1 93 ? -3.877 -7.321 8.554 1.00 93.94 93 LEU A C 1
ATOM 733 O O . LEU A 1 93 ? -4.603 -7.255 9.542 1.00 93.94 93 LEU A O 1
ATOM 737 N N . GLY A 1 94 ? -2.972 -8.288 8.399 1.00 94.56 94 GLY A N 1
ATOM 738 C CA . GLY A 1 94 ? -2.696 -9.291 9.423 1.00 94.56 94 GLY A CA 1
ATOM 739 C C . GLY A 1 94 ? -2.122 -8.686 10.706 1.00 94.56 94 GLY A C 1
ATOM 740 O O . GLY A 1 94 ? -2.499 -9.099 11.801 1.00 94.56 94 GLY A O 1
ATOM 741 N N . ASP A 1 95 ? -1.243 -7.692 10.596 1.00 93.44 95 ASP A N 1
ATOM 742 C CA . ASP A 1 95 ? -0.690 -6.986 11.755 1.00 93.44 95 ASP A CA 1
ATOM 743 C C . ASP A 1 95 ? -1.712 -6.050 12.412 1.00 93.44 95 ASP A C 1
ATOM 745 O O . ASP A 1 95 ? -1.762 -5.970 13.640 1.00 93.44 95 ASP A O 1
ATOM 749 N N . LEU 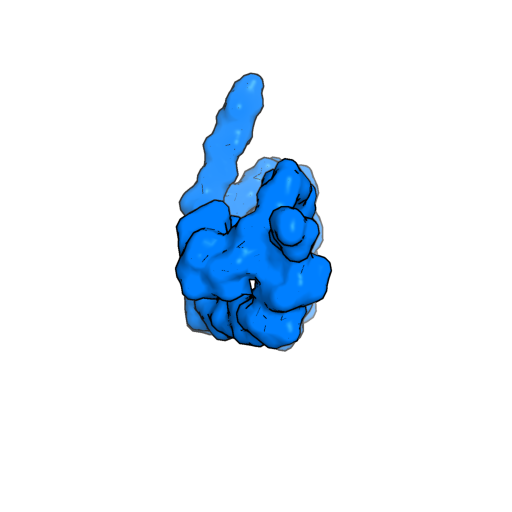A 1 96 ? -2.581 -5.412 11.624 1.00 92.81 96 LEU A N 1
ATOM 750 C CA . LEU A 1 96 ? -3.718 -4.642 12.129 1.00 92.81 96 LEU A CA 1
ATOM 751 C C . LEU A 1 96 ? -4.704 -5.528 12.882 1.00 92.81 96 LEU A C 1
ATOM 753 O O . LEU A 1 96 ? -5.135 -5.156 13.966 1.00 92.81 96 LEU A O 1
ATOM 757 N N . ALA A 1 97 ? -5.003 -6.721 12.363 1.00 93.06 97 ALA A N 1
ATOM 758 C CA . ALA A 1 97 ? -5.877 -7.680 13.031 1.00 93.06 97 ALA A CA 1
ATOM 759 C C . ALA A 1 97 ? -5.350 -8.067 14.422 1.00 93.06 97 ALA A C 1
ATOM 761 O O . ALA A 1 97 ? -6.120 -8.154 15.372 1.00 93.06 97 ALA A O 1
ATOM 762 N N . LYS A 1 98 ? -4.029 -8.255 14.567 1.00 92.81 98 LYS A N 1
ATOM 763 C CA . LYS A 1 98 ? -3.398 -8.562 15.865 1.00 92.81 98 LYS A CA 1
ATOM 764 C C . LYS A 1 98 ? -3.488 -7.403 16.859 1.00 92.81 98 LYS A C 1
ATOM 766 O O . LYS A 1 98 ? -3.489 -7.647 18.057 1.00 92.81 98 LYS A O 1
ATOM 771 N N . LYS A 1 99 ? -3.528 -6.164 16.362 1.00 90.00 99 LYS A N 1
ATOM 772 C CA . LYS A 1 99 ? -3.610 -4.933 17.161 1.00 90.00 99 LYS A CA 1
ATOM 773 C C . LYS A 1 99 ? -5.036 -4.391 17.274 1.00 90.00 99 LYS A C 1
ATOM 775 O O . LYS A 1 99 ? -5.227 -3.312 17.823 1.00 90.00 99 LYS A O 1
ATOM 780 N N . ALA A 1 100 ? -6.035 -5.095 16.742 1.00 88.56 100 ALA A N 1
ATOM 781 C CA . ALA A 1 100 ? -7.383 -4.557 16.598 1.00 88.56 100 ALA A CA 1
ATOM 782 C C . ALA A 1 100 ? -8.014 -4.173 17.944 1.00 88.56 100 ALA A C 1
ATOM 784 O O . ALA A 1 100 ? -8.641 -3.119 18.040 1.00 88.56 100 ALA A O 1
ATOM 785 N N . ASP A 1 101 ? -7.781 -4.980 18.983 1.00 85.81 101 ASP A N 1
ATOM 786 C CA . ASP A 1 101 ? -8.237 -4.701 20.349 1.00 85.81 101 ASP A CA 1
ATOM 787 C C . ASP A 1 101 ? -7.554 -3.468 20.966 1.00 85.81 101 ASP A C 1
ATOM 789 O O . ASP A 1 101 ? -8.176 -2.743 21.733 1.00 85.81 101 ASP A O 1
ATOM 793 N N . GLU A 1 102 ? -6.288 -3.204 20.627 1.00 87.69 102 GLU A N 1
ATOM 794 C CA . GLU A 1 102 ? -5.525 -2.049 21.132 1.00 87.69 102 GLU A CA 1
ATOM 795 C C . GLU A 1 102 ? -5.884 -0.752 20.397 1.00 87.69 102 GLU A C 1
ATOM 797 O O . GLU A 1 102 ? -5.847 0.331 20.975 1.00 87.69 102 GLU A O 1
ATOM 802 N N . LEU A 1 103 ? -6.197 -0.866 19.105 1.00 85.50 103 LEU A N 1
ATOM 803 C CA . LEU A 1 103 ? -6.551 0.253 18.233 1.00 85.50 103 LEU A CA 1
ATOM 804 C C . LEU A 1 103 ? -8.016 0.665 18.370 1.00 85.50 103 LEU A C 1
ATOM 806 O O . LEU A 1 103 ? -8.368 1.782 17.992 1.00 85.50 103 LEU A O 1
ATOM 810 N N . SER A 1 104 ? -8.872 -0.230 18.859 1.00 84.81 104 SER A N 1
ATOM 811 C CA . SER A 1 104 ? -10.282 0.067 19.081 1.00 84.81 104 SER A CA 1
ATOM 812 C C . SER A 1 104 ? -10.463 0.836 20.381 1.00 84.81 104 SER A C 1
ATOM 814 O O . SER A 1 104 ? -9.949 0.440 21.425 1.00 84.81 104 SER A O 1
ATOM 816 N N . ASP A 1 105 ? -11.246 1.912 20.336 1.00 78.94 105 ASP A N 1
ATOM 817 C CA . ASP A 1 105 ? -11.672 2.582 21.560 1.00 78.94 105 ASP A CA 1
ATOM 818 C C . ASP A 1 105 ? -12.539 1.589 22.351 1.00 78.94 105 ASP A C 1
ATOM 820 O O . ASP A 1 105 ? -13.641 1.236 21.923 1.00 78.94 105 ASP A O 1
ATOM 824 N N . THR A 1 106 ? -12.065 1.131 23.513 1.00 60.09 106 THR A N 1
ATOM 825 C CA . THR A 1 106 ? -12.936 0.454 24.479 1.00 60.09 106 THR A CA 1
ATOM 826 C C . THR A 1 106 ? -13.983 1.466 24.934 1.00 60.09 106 THR A C 1
ATOM 828 O O . THR A 1 106 ? -13.652 2.415 25.649 1.00 60.09 106 THR A O 1
ATOM 831 N N . ALA A 1 107 ? -15.211 1.307 24.440 1.00 53.56 107 ALA A N 1
ATOM 832 C CA . ALA A 1 107 ? -16.356 2.144 24.787 1.00 53.56 107 ALA A CA 1
ATOM 833 C C . ALA A 1 107 ? -16.680 2.110 26.288 1.00 53.56 107 ALA A C 1
ATOM 835 O O . ALA A 1 107 ? -16.551 1.026 26.904 1.00 53.56 107 ALA A O 1
#

Foldseek 3Di:
DPPPQAPDLPADDPVLLVVLVAAAPVVVVVSVVLRVVLCVQLVVVLVVQADPVVVVVLVVVVVVVPNNVSVVVSPVRDDPSSVSSVVSNVVSSVVCSVCRVVNHPPD

Solvent-accessible surface area (backbone atoms only — not comparable to full-atom values): 6279 Å² total; per-residue (Å²): 130,86,79,78,71,56,82,72,70,84,68,72,46,71,68,56,36,55,76,51,65,39,50,44,97,54,49,70,59,52,42,50,52,55,41,50,52,43,51,51,54,42,48,52,61,49,57,75,60,48,52,73,74,49,50,58,49,48,58,61,45,61,74,67,74,43,66,50,64,45,49,62,51,45,59,74,65,33,82,61,47,70,54,51,47,50,51,50,44,51,51,51,54,52,53,46,50,76,40,20,78,77,62,21,64,83,127

Secondary structure (DSSP, 8-state):
-----SS--S---HHHHHHTT---TTHHHHHHHHHHHHHHHHHHHHHTTS-HHHHHHHHHHHTTT-HHHHHHHHHHHSTTHHHHHHHHHHHHHHHHHHTHHHHS---